Protein AF-A0AAV6IBX6-F1 (afdb_monomer)

Secondary structure (DSSP, 8-state):
--GGGEESSSPPPHHHHHHHHHHHHHTTEEEPPEES-S-SEE----TTT--EE---EEEEEHHHHHHTTT-EEEEPPPSS-SBPPEEEE-----TT-PPPP---GGGGTSHHHHHHHHHHHTS--------PPPPPPPPS---EEEE--SS-------S---EEEE----------

Sequence (176 aa):
MSIEDKVGGNLPCPNLMTSFHNLLRDCGLVDLEFKGPKFTWRNNRGEGGFIMERIDMAFANAEWRELHDQAMGFVEAAIGSDHNPLLLNTSRPLGKVGKPFRSESFWTSEAECKSVISGAWEKQWEGSKMVSDPPARRPLAKRCYVLASAVPYQVVTDGRQEFKVFSSDYDSAKTA

InterPro domains:
  IPR036691 Endonuclease/exonuclease/phosphatase superfamily [G3DSA:3.60.10.10] (4-89)
  IPR036691 Endonuclease/exonuclease/phosphatase superfamily [SSF56219] (13-88)

Radius of gyration: 23.94 Å; Cα contacts (8 Å, |Δi|>4): 222; chains: 1; bounding box: 55×48×63 Å

Structure (mmCIF, N/CA/C/O backbone):
data_AF-A0AAV6IBX6-F1
#
_entry.id   AF-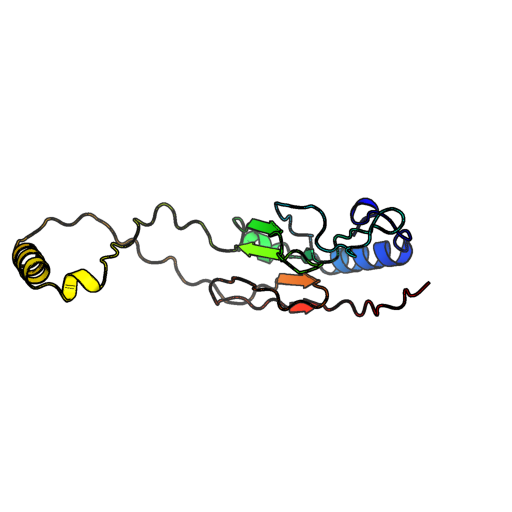A0AAV6IBX6-F1
#
loop_
_atom_site.group_PDB
_atom_site.id
_atom_site.type_symbol
_atom_site.label_atom_id
_atom_site.label_alt_id
_atom_site.label_comp_id
_atom_site.label_asym_id
_atom_site.label_entity_id
_atom_site.label_seq_id
_atom_site.pdbx_PDB_ins_code
_atom_site.Cartn_x
_atom_site.Cartn_y
_atom_site.Cartn_z
_atom_site.occupancy
_atom_site.B_iso_or_equiv
_atom_site.auth_seq_id
_atom_site.auth_comp_id
_atom_site.auth_asym_id
_atom_site.auth_atom_id
_atom_site.pdbx_PDB_model_num
ATOM 1 N N . MET A 1 1 ? 2.240 -4.726 -10.617 1.00 75.44 1 MET A N 1
ATOM 2 C CA . MET A 1 1 ? 3.370 -4.568 -11.554 1.00 75.44 1 MET A CA 1
ATOM 3 C C . MET A 1 1 ? 2.910 -4.760 -12.989 1.00 75.44 1 MET A C 1
ATOM 5 O O . MET A 1 1 ? 2.724 -5.884 -13.440 1.00 75.44 1 MET A O 1
ATOM 9 N N . SER A 1 2 ? 2.676 -3.651 -13.671 1.00 84.94 2 SER A N 1
ATOM 10 C CA . SER A 1 2 ? 2.338 -3.535 -15.085 1.00 84.94 2 SER A CA 1
ATOM 11 C C . SER A 1 2 ? 3.302 -2.551 -15.752 1.00 84.94 2 SER A C 1
ATOM 13 O O . SER A 1 2 ? 4.054 -1.854 -15.072 1.00 84.94 2 SER A O 1
ATOM 15 N N . ILE A 1 3 ? 3.265 -2.448 -17.081 1.00 86.75 3 ILE A N 1
ATOM 16 C CA . ILE A 1 3 ? 4.033 -1.423 -17.810 1.00 86.75 3 ILE A CA 1
ATOM 17 C C . ILE A 1 3 ? 3.654 -0.015 -17.327 1.00 86.75 3 ILE A C 1
ATOM 19 O O . ILE A 1 3 ? 4.497 0.873 -17.281 1.00 86.75 3 ILE A O 1
ATOM 23 N N . GLU A 1 4 ? 2.406 0.179 -16.902 1.00 90.75 4 GLU A N 1
ATOM 24 C CA . GLU A 1 4 ? 1.913 1.467 -16.426 1.00 90.75 4 GLU A CA 1
ATOM 25 C C . GLU A 1 4 ? 2.392 1.836 -15.014 1.00 90.75 4 GLU A C 1
ATOM 27 O O . GLU A 1 4 ? 2.201 2.981 -14.594 1.00 90.75 4 GLU A O 1
ATOM 32 N N . ASP A 1 5 ? 2.987 0.887 -14.281 1.00 91.00 5 ASP A N 1
ATOM 33 C CA . ASP A 1 5 ? 3.572 1.107 -12.951 1.00 91.00 5 ASP A CA 1
ATOM 34 C C . ASP A 1 5 ? 4.953 1.782 -13.034 1.00 91.00 5 ASP A C 1
ATOM 36 O O . ASP A 1 5 ? 5.583 2.014 -12.004 1.00 91.00 5 ASP A O 1
ATOM 40 N N . LYS A 1 6 ? 5.431 2.122 -14.239 1.00 92.75 6 LYS A N 1
ATOM 41 C CA . LYS A 1 6 ? 6.725 2.765 -14.468 1.00 92.75 6 LYS A CA 1
ATOM 42 C C . LYS A 1 6 ? 6.646 3.860 -15.530 1.00 92.75 6 LYS A C 1
ATOM 44 O O . LYS A 1 6 ? 6.051 3.682 -16.587 1.00 92.75 6 LYS A O 1
ATOM 49 N N . VAL A 1 7 ? 7.315 4.980 -15.266 1.00 93.38 7 VAL A N 1
ATOM 50 C CA . VAL A 1 7 ? 7.547 6.069 -16.224 1.00 93.38 7 VAL A CA 1
ATOM 51 C C . VAL A 1 7 ? 9.044 6.349 -16.292 1.00 93.38 7 VAL A C 1
ATOM 53 O O . VAL A 1 7 ? 9.692 6.494 -15.257 1.00 93.38 7 VAL A O 1
ATOM 56 N N . GLY A 1 8 ? 9.586 6.433 -17.509 1.00 91.94 8 GLY A N 1
ATOM 57 C CA . GLY A 1 8 ? 11.015 6.643 -17.755 1.00 91.94 8 GLY A CA 1
ATOM 58 C C . GLY A 1 8 ? 11.881 5.399 -17.508 1.00 91.94 8 GLY A C 1
ATOM 59 O O . GLY A 1 8 ? 11.446 4.398 -16.934 1.00 91.94 8 GLY A O 1
ATOM 60 N N . GLY A 1 9 ? 13.144 5.462 -17.936 1.00 89.94 9 GLY A N 1
ATOM 61 C CA . GLY A 1 9 ? 14.095 4.349 -17.835 1.00 89.94 9 GLY A CA 1
ATOM 62 C C . GLY A 1 9 ? 13.711 3.119 -18.671 1.00 89.94 9 GLY A C 1
ATOM 63 O O . GLY A 1 9 ? 12.889 3.191 -19.581 1.00 89.94 9 GLY A O 1
ATOM 64 N N . ASN A 1 10 ? 14.323 1.971 -18.362 1.00 89.62 10 ASN A N 1
ATOM 65 C CA . ASN A 1 10 ? 14.098 0.728 -19.113 1.00 89.62 10 ASN A CA 1
ATOM 66 C C . ASN A 1 10 ? 12.750 0.093 -18.771 1.00 89.62 10 ASN A C 1
ATOM 68 O O . ASN A 1 10 ? 12.367 0.057 -17.604 1.00 89.62 10 ASN A O 1
ATOM 72 N N . LEU A 1 11 ? 12.095 -0.504 -19.766 1.00 87.56 11 LEU A N 1
ATOM 73 C CA . LEU A 1 11 ? 10.876 -1.277 -19.543 1.00 87.56 11 LEU A CA 1
ATOM 74 C C . LEU A 1 11 ? 11.113 -2.449 -18.568 1.00 87.56 11 LEU A C 1
ATOM 76 O O . LEU A 1 11 ? 12.198 -3.044 -18.582 1.00 87.56 11 LEU A O 1
ATOM 80 N N . PRO A 1 12 ? 10.111 -2.808 -17.743 1.00 86.25 12 PRO A N 1
ATOM 81 C CA . PRO A 1 12 ? 10.184 -4.000 -16.905 1.00 86.25 12 PRO A CA 1
ATOM 82 C C . PRO A 1 12 ? 10.346 -5.272 -17.748 1.00 86.25 12 PRO A C 1
ATOM 84 O O . PRO A 1 12 ? 9.781 -5.385 -18.836 1.00 86.25 12 PRO A O 1
ATOM 87 N N . CYS A 1 13 ? 11.084 -6.258 -17.231 1.00 87.00 13 CYS A N 1
ATOM 88 C CA . CYS A 1 13 ? 11.247 -7.551 -17.898 1.00 87.00 13 CYS A CA 1
ATOM 89 C C . CYS A 1 13 ? 9.899 -8.303 -17.949 1.00 87.00 13 CYS A C 1
ATOM 91 O O . CYS A 1 13 ? 9.363 -8.627 -16.884 1.00 87.00 13 CYS A O 1
ATOM 93 N N . PRO A 1 14 ? 9.358 -8.639 -19.141 1.00 89.12 14 PRO A N 1
ATOM 94 C CA . PRO A 1 14 ? 8.057 -9.302 -19.259 1.00 89.12 14 PRO A CA 1
ATOM 95 C C . PRO A 1 14 ? 7.984 -10.630 -18.504 1.00 89.12 14 PRO A C 1
ATOM 97 O O . PRO A 1 14 ? 7.032 -10.866 -17.768 1.00 89.12 14 PRO A O 1
ATOM 100 N N . ASN A 1 15 ? 9.032 -11.453 -18.602 1.00 88.44 15 ASN A N 1
ATOM 101 C CA . ASN A 1 15 ? 9.079 -12.757 -17.937 1.00 8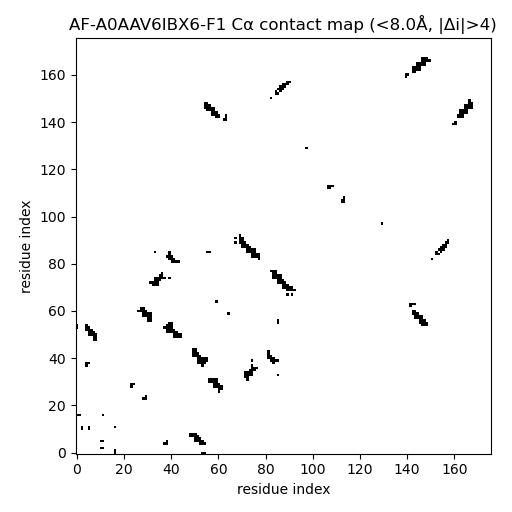8.44 15 ASN A CA 1
ATOM 102 C C . ASN A 1 15 ? 9.043 -12.625 -16.410 1.00 88.44 15 ASN A C 1
ATOM 104 O O . ASN A 1 15 ? 8.388 -13.419 -15.741 1.00 88.44 15 ASN A O 1
ATOM 108 N N . LEU A 1 16 ? 9.717 -11.612 -15.854 1.00 85.62 16 LEU A N 1
ATOM 109 C CA . LEU A 1 16 ? 9.695 -11.363 -14.414 1.00 85.62 16 LEU A CA 1
ATOM 110 C C . LEU A 1 16 ? 8.302 -10.917 -13.956 1.00 85.62 16 LEU A C 1
ATOM 112 O O . LEU A 1 16 ? 7.808 -11.418 -12.949 1.00 85.62 16 LEU A O 1
ATOM 116 N N . MET A 1 17 ? 7.646 -10.033 -14.719 1.00 88.44 17 MET A N 1
ATOM 117 C CA . MET A 1 17 ? 6.270 -9.614 -14.429 1.00 88.44 17 MET A CA 1
ATOM 118 C C . MET A 1 17 ? 5.304 -10.802 -14.455 1.00 88.44 17 MET A C 1
ATOM 120 O O . MET A 1 17 ? 4.513 -10.963 -13.528 1.00 88.44 17 MET A O 1
ATOM 124 N N . THR A 1 18 ? 5.400 -11.665 -15.471 1.00 90.88 18 THR A N 1
ATOM 125 C CA . THR A 1 18 ? 4.561 -12.864 -15.579 1.00 90.88 18 THR A CA 1
ATOM 126 C C . THR A 1 18 ? 4.789 -13.823 -14.414 1.00 90.88 18 THR A C 1
ATOM 128 O O . THR A 1 18 ? 3.824 -14.259 -13.792 1.00 90.88 18 THR A O 1
ATOM 131 N N . SER A 1 19 ? 6.044 -14.119 -14.067 1.00 89.00 19 SER A N 1
ATOM 132 C CA . SER A 1 19 ? 6.366 -14.983 -12.924 1.00 89.00 19 SER A CA 1
ATOM 133 C C . SER A 1 19 ? 5.845 -14.412 -11.606 1.00 89.00 19 SER A C 1
ATOM 135 O O . SER A 1 19 ? 5.290 -15.147 -10.792 1.00 89.00 19 SER A O 1
ATOM 137 N N . PHE A 1 20 ? 5.960 -13.097 -11.413 1.00 86.44 20 PHE A N 1
ATOM 138 C CA . PHE A 1 20 ? 5.425 -12.421 -10.237 1.00 86.44 20 PHE A CA 1
ATOM 139 C C . PHE A 1 20 ? 3.892 -12.513 -10.164 1.00 86.44 20 PHE A C 1
ATOM 141 O O . PHE A 1 20 ? 3.345 -12.853 -9.117 1.00 86.44 20 PHE A O 1
ATOM 148 N N . HIS A 1 21 ? 3.185 -12.276 -11.275 1.00 90.31 21 HIS A N 1
ATOM 149 C CA . HIS A 1 21 ? 1.723 -12.428 -11.331 1.0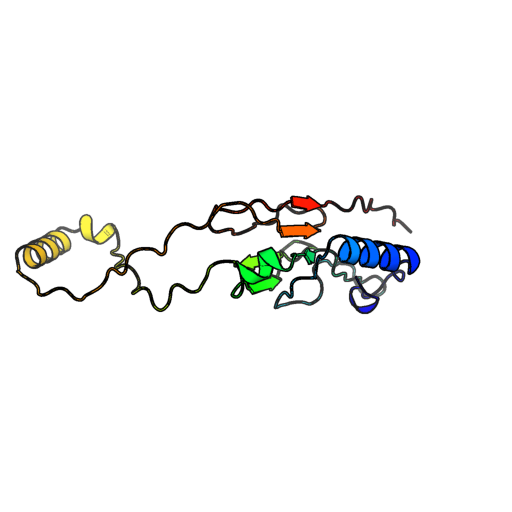0 90.31 21 HIS A CA 1
ATOM 150 C C . HIS A 1 21 ? 1.269 -13.865 -11.087 1.00 90.31 21 HIS A C 1
ATOM 152 O O . HIS A 1 21 ? 0.255 -14.068 -10.421 1.00 90.31 21 HIS A O 1
ATOM 158 N N . ASN A 1 22 ? 2.008 -14.851 -11.597 1.00 90.75 22 ASN A N 1
ATOM 159 C CA . ASN A 1 22 ? 1.724 -16.261 -11.341 1.00 90.75 22 ASN A CA 1
ATOM 160 C C . ASN A 1 22 ? 1.885 -16.587 -9.854 1.00 90.75 22 ASN A C 1
ATOM 162 O O . ASN A 1 22 ? 0.978 -17.165 -9.272 1.00 90.75 22 ASN A O 1
ATOM 166 N N . LEU A 1 23 ? 2.956 -16.115 -9.207 1.00 88.38 23 LEU A N 1
ATOM 167 C CA . LEU A 1 23 ? 3.156 -16.312 -7.769 1.00 88.38 23 LEU A CA 1
ATOM 168 C C . LEU A 1 23 ? 2.013 -15.713 -6.940 1.00 88.38 23 LEU A C 1
ATOM 170 O O . LEU A 1 23 ? 1.508 -16.367 -6.029 1.00 88.38 23 LEU A O 1
ATOM 174 N N . LEU A 1 24 ? 1.578 -14.488 -7.254 1.00 88.19 24 LEU A N 1
ATOM 175 C CA . LEU A 1 24 ? 0.438 -13.868 -6.571 1.00 88.19 24 LEU A CA 1
ATOM 176 C C . LEU A 1 24 ? -0.845 -14.682 -6.765 1.00 88.19 24 LEU A C 1
ATOM 178 O O . LEU A 1 24 ? -1.576 -14.913 -5.802 1.00 88.19 24 LEU A O 1
ATOM 182 N N . ARG A 1 25 ? -1.091 -15.158 -7.992 1.00 91.44 25 ARG A N 1
ATOM 183 C CA . ARG A 1 25 ? -2.245 -15.997 -8.331 1.00 91.44 25 ARG A CA 1
ATOM 184 C C . ARG A 1 25 ? -2.231 -17.319 -7.570 1.00 91.44 25 ARG A C 1
ATOM 186 O O . ARG A 1 25 ? -3.241 -17.662 -6.964 1.00 91.44 25 ARG A O 1
ATOM 193 N N . ASP A 1 26 ? -1.100 -18.017 -7.563 1.00 90.12 26 ASP A N 1
ATOM 194 C CA . ASP A 1 26 ? -0.927 -19.305 -6.883 1.00 90.12 26 ASP A CA 1
ATOM 195 C C . ASP A 1 26 ? -1.100 -19.162 -5.364 1.00 90.12 26 ASP A C 1
ATOM 197 O O . ASP A 1 26 ? -1.611 -20.060 -4.696 1.00 90.12 26 ASP A O 1
ATOM 201 N N . CYS A 1 27 ? -0.738 -17.998 -4.816 1.00 85.69 27 CYS A N 1
ATOM 202 C CA . CYS A 1 27 ? -0.936 -17.663 -3.407 1.00 85.69 27 CYS A CA 1
ATOM 203 C C . CYS A 1 27 ? -2.343 -17.115 -3.089 1.00 85.69 27 CYS A C 1
ATOM 205 O O . CYS A 1 27 ? -2.626 -16.822 -1.926 1.00 85.69 27 CYS A O 1
ATOM 207 N N . GLY A 1 28 ? -3.215 -16.935 -4.089 1.00 87.75 28 GLY A N 1
ATOM 208 C CA . GLY A 1 28 ? -4.540 -16.330 -3.915 1.00 87.75 28 GLY A CA 1
ATOM 209 C C . GLY A 1 28 ? -4.496 -14.885 -3.406 1.00 87.75 28 GLY A C 1
ATOM 210 O O . GLY A 1 28 ? -5.379 -14.466 -2.656 1.00 87.75 28 GLY A O 1
ATOM 211 N N . LEU A 1 29 ? -3.447 -14.143 -3.765 1.00 87.00 29 LEU A N 1
ATOM 212 C CA . LEU A 1 29 ? -3.204 -12.769 -3.343 1.00 87.00 29 LEU A CA 1
ATOM 213 C C . LEU A 1 29 ? -3.663 -11.780 -4.414 1.00 87.00 29 LEU A C 1
ATOM 215 O O . LEU A 1 29 ? -3.352 -11.929 -5.596 1.00 87.00 29 LEU A O 1
ATOM 219 N N . VAL A 1 30 ? -4.362 -10.734 -3.982 1.00 89.62 30 VAL A N 1
ATOM 220 C CA . VAL A 1 30 ? -4.790 -9.615 -4.826 1.00 89.62 30 VAL A CA 1
ATOM 221 C C . VAL A 1 30 ? -4.144 -8.320 -4.359 1.00 89.62 30 VAL A C 1
ATOM 223 O O . VAL A 1 30 ? -3.928 -8.129 -3.162 1.00 89.62 30 VAL A O 1
ATOM 226 N N . ASP A 1 31 ? -3.824 -7.448 -5.313 1.00 89.81 31 ASP A N 1
ATOM 227 C CA . ASP A 1 31 ? -3.291 -6.110 -5.050 1.00 89.81 31 ASP A CA 1
ATOM 228 C C . ASP A 1 31 ? -4.347 -5.268 -4.318 1.00 89.81 31 ASP A C 1
ATOM 230 O O . ASP A 1 31 ? -5.521 -5.254 -4.700 1.00 89.81 31 ASP A O 1
ATOM 234 N N . LEU A 1 32 ? -3.946 -4.605 -3.238 1.00 89.50 32 LEU A N 1
ATOM 235 C CA . LEU A 1 32 ? -4.790 -3.667 -2.513 1.00 89.50 32 LEU A CA 1
ATOM 236 C C . LEU A 1 32 ? -4.720 -2.302 -3.192 1.00 89.50 32 LEU A C 1
ATOM 238 O O . LEU A 1 32 ? -3.647 -1.778 -3.480 1.00 89.50 32 LEU A O 1
ATOM 242 N N . GLU A 1 33 ? -5.880 -1.691 -3.399 1.00 88.56 33 GLU A N 1
ATOM 243 C CA . GLU A 1 33 ? -5.962 -0.347 -3.958 1.00 88.56 33 GLU A CA 1
ATOM 244 C C . GLU A 1 33 ? -5.620 0.712 -2.901 1.00 88.56 33 GLU A C 1
ATOM 246 O O . GLU A 1 33 ? -6.148 0.698 -1.784 1.00 88.56 33 GLU A O 1
ATOM 251 N N . PHE A 1 34 ? -4.766 1.665 -3.280 1.00 90.56 34 PHE A N 1
ATOM 252 C CA . PHE A 1 34 ? -4.410 2.826 -2.465 1.00 90.56 34 PHE A CA 1
ATOM 253 C C . PHE A 1 34 ? -4.846 4.111 -3.167 1.00 90.56 34 PHE A C 1
ATOM 255 O O . PHE A 1 34 ? -4.671 4.273 -4.374 1.00 90.56 34 PHE A O 1
ATOM 262 N N . LYS A 1 35 ? -5.409 5.043 -2.398 1.00 92.31 35 LYS A N 1
ATOM 263 C CA . LYS A 1 35 ? -5.785 6.380 -2.864 1.00 92.31 35 LYS A CA 1
ATOM 264 C C . LYS A 1 35 ? -4.592 7.325 -2.771 1.00 92.31 35 LYS A C 1
ATOM 266 O O . LYS A 1 35 ? -3.899 7.311 -1.764 1.00 92.31 35 LYS A O 1
ATOM 271 N N . GLY A 1 36 ? -4.403 8.195 -3.757 1.00 92.12 36 GLY A N 1
ATOM 272 C CA . GLY A 1 36 ? -3.320 9.184 -3.758 1.00 92.12 36 GLY A CA 1
ATOM 273 C C . GLY A 1 36 ? -2.463 9.099 -5.022 1.00 92.12 36 GLY A C 1
ATOM 274 O O . GLY A 1 36 ? -2.963 8.656 -6.061 1.00 92.12 36 GLY A O 1
ATOM 275 N N . PRO A 1 37 ? -1.196 9.550 -4.969 1.00 91.44 37 PRO A N 1
ATOM 276 C CA . PRO A 1 37 ? -0.265 9.442 -6.087 1.00 91.44 37 PRO A CA 1
ATOM 277 C C . PRO A 1 37 ? -0.110 8.000 -6.585 1.00 91.44 37 PRO A C 1
ATOM 279 O O . PRO A 1 37 ? 0.008 7.070 -5.794 1.00 91.44 37 PRO A O 1
ATOM 282 N N . LYS A 1 38 ? -0.059 7.821 -7.912 1.00 92.12 38 LYS A N 1
ATOM 283 C CA . LYS A 1 38 ? 0.108 6.498 -8.541 1.00 92.12 38 LYS A CA 1
ATOM 284 C C . LYS A 1 38 ? 1.457 5.847 -8.209 1.00 92.12 38 LYS A C 1
ATOM 286 O O . LYS A 1 38 ? 1.531 4.632 -8.058 1.00 92.12 38 LYS A O 1
ATOM 291 N N . PHE A 1 39 ? 2.517 6.650 -8.152 1.00 92.44 39 PHE A N 1
ATOM 292 C CA . PHE A 1 39 ? 3.890 6.181 -7.982 1.00 92.44 39 PHE A CA 1
ATOM 293 C C . PHE A 1 39 ? 4.333 6.328 -6.529 1.00 92.44 39 PHE A C 1
ATOM 295 O O . PHE A 1 39 ? 4.080 7.354 -5.888 1.00 92.44 39 PHE A O 1
ATOM 302 N N . THR A 1 40 ? 5.013 5.300 -6.031 1.00 91.81 40 THR A N 1
ATOM 303 C CA . THR A 1 40 ? 5.518 5.249 -4.657 1.00 91.81 40 THR A CA 1
ATOM 304 C C . THR A 1 40 ? 6.994 5.578 -4.576 1.00 91.81 40 THR A C 1
ATOM 306 O O . THR A 1 40 ? 7.480 5.828 -3.488 1.00 91.81 40 THR A O 1
ATOM 309 N N . TRP A 1 41 ? 7.695 5.638 -5.706 1.00 92.81 41 TRP A N 1
ATOM 310 C CA . TRP A 1 41 ? 9.092 6.022 -5.768 1.00 92.81 41 TRP A CA 1
ATOM 311 C C . TRP A 1 41 ? 9.379 6.939 -6.953 1.00 92.81 41 TRP A C 1
ATOM 313 O O . TRP A 1 41 ? 8.760 6.832 -8.018 1.00 92.81 41 TRP A O 1
ATOM 323 N N . ARG A 1 42 ? 10.358 7.827 -6.784 1.00 91.62 42 ARG A N 1
ATOM 324 C CA . ARG A 1 42 ? 10.925 8.643 -7.860 1.00 91.62 42 ARG A CA 1
ATOM 325 C C . ARG A 1 42 ? 12.422 8.838 -7.672 1.00 91.62 42 ARG A C 1
ATOM 327 O O . ARG A 1 42 ? 12.885 9.115 -6.580 1.00 91.62 42 ARG A O 1
ATOM 334 N N . ASN A 1 43 ? 13.190 8.845 -8.750 1.00 91.81 43 ASN A N 1
ATOM 335 C CA . ASN A 1 43 ? 14.649 8.976 -8.650 1.00 91.81 43 ASN A CA 1
ATOM 336 C C . ASN A 1 43 ? 15.170 10.403 -8.367 1.00 91.81 43 ASN A C 1
ATOM 338 O O . ASN A 1 43 ? 16.383 10.606 -8.343 1.00 91.81 43 ASN A O 1
ATOM 342 N N . ASN A 1 44 ? 14.279 11.393 -8.227 1.00 88.44 44 ASN A N 1
ATOM 343 C CA . ASN A 1 44 ? 14.588 12.815 -8.016 1.00 88.44 44 ASN A CA 1
ATOM 344 C C . ASN A 1 44 ? 15.561 13.443 -9.046 1.00 88.44 44 ASN A C 1
ATOM 346 O O . ASN A 1 44 ? 16.200 14.453 -8.751 1.00 88.44 44 ASN A O 1
ATOM 350 N N . ARG A 1 45 ? 15.685 12.880 -10.257 1.00 89.06 45 ARG A N 1
ATOM 351 C CA . ARG A 1 45 ? 16.527 13.448 -11.329 1.00 89.06 45 ARG A CA 1
ATOM 352 C C . ARG A 1 45 ? 15.762 14.476 -12.169 1.00 89.06 45 ARG A C 1
ATOM 354 O O . ARG A 1 45 ? 14.542 14.412 -12.277 1.00 89.06 45 ARG A O 1
ATOM 361 N N . GLY A 1 46 ? 16.499 15.411 -12.771 1.00 85.31 46 GLY A N 1
ATOM 362 C CA . GLY A 1 46 ? 15.958 16.437 -13.671 1.00 85.31 46 GLY A CA 1
ATOM 363 C C . GLY A 1 46 ? 15.608 15.926 -15.076 1.00 85.31 46 GLY A C 1
ATOM 364 O O . GLY A 1 46 ? 15.568 14.718 -15.335 1.00 85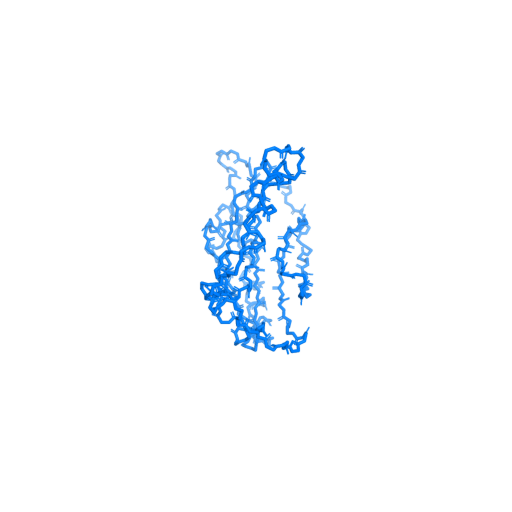.31 46 GLY A O 1
ATOM 365 N N . GLU A 1 47 ? 15.356 16.867 -15.992 1.00 80.12 47 GLU A N 1
ATOM 366 C CA . GLU A 1 47 ? 14.965 16.570 -17.377 1.00 80.12 47 GLU A CA 1
ATOM 367 C C . GLU A 1 47 ? 15.956 15.630 -18.084 1.00 80.12 47 GLU A C 1
ATOM 369 O O . GLU A 1 47 ? 17.171 15.730 -17.930 1.00 80.12 47 GLU A O 1
ATOM 374 N N . GLY A 1 48 ? 15.410 14.673 -18.840 1.00 80.81 48 GLY A N 1
ATOM 375 C CA . GLY A 1 48 ? 16.162 13.629 -19.546 1.00 80.81 48 GLY A CA 1
ATOM 376 C C . GLY A 1 48 ? 16.436 12.362 -18.728 1.00 80.81 48 GLY A C 1
ATOM 377 O O . GLY A 1 48 ? 16.676 11.310 -19.313 1.00 80.81 48 GLY A O 1
ATOM 378 N N . GLY A 1 49 ? 16.342 12.425 -17.394 1.00 87.56 49 GLY A N 1
ATOM 379 C CA . GLY A 1 49 ? 16.624 11.290 -16.506 1.00 87.56 49 GLY A CA 1
ATOM 380 C C . GLY A 1 49 ? 15.536 10.974 -15.483 1.00 87.56 49 GLY A C 1
ATOM 381 O O . GLY A 1 49 ? 15.769 10.123 -14.628 1.00 87.56 49 GLY A O 1
ATOM 382 N N . PHE A 1 50 ? 14.389 11.653 -15.524 1.00 92.31 50 PHE A N 1
ATOM 383 C CA . PHE A 1 50 ? 13.312 11.492 -14.548 1.00 92.31 50 PHE A CA 1
ATOM 384 C C . PHE A 1 50 ? 12.644 10.114 -14.648 1.00 92.31 50 PHE A C 1
ATOM 386 O O . PHE A 1 50 ? 12.220 9.691 -15.726 1.00 92.31 50 PHE A O 1
ATOM 393 N N . ILE A 1 51 ? 12.555 9.413 -13.515 1.00 93.88 51 ILE A N 1
ATOM 394 C CA . ILE A 1 51 ? 11.937 8.087 -13.413 1.00 93.88 51 ILE A CA 1
ATOM 395 C C . ILE A 1 51 ? 10.996 8.066 -12.213 1.00 93.88 51 ILE A C 1
ATOM 397 O O . ILE A 1 51 ? 11.372 8.505 -11.125 1.00 93.88 51 ILE A O 1
ATOM 401 N N . MET A 1 52 ? 9.806 7.500 -12.409 1.00 93.62 52 MET A N 1
ATOM 402 C CA . MET A 1 52 ? 8.861 7.175 -11.340 1.00 93.62 52 MET A CA 1
ATOM 403 C C . MET A 1 52 ? 8.437 5.716 -11.441 1.00 93.62 52 MET A C 1
ATOM 405 O O . MET A 1 52 ? 8.226 5.207 -12.545 1.00 93.62 52 MET A O 1
ATOM 409 N N . GLU A 1 53 ? 8.290 5.055 -10.298 1.00 92.62 53 GLU A N 1
ATOM 410 C CA . GLU A 1 53 ? 7.848 3.666 -10.223 1.00 92.62 53 GLU A CA 1
ATOM 411 C C . GLU A 1 53 ? 6.868 3.455 -9.062 1.00 92.62 53 GLU A C 1
ATOM 413 O O . GLU A 1 53 ? 6.936 4.115 -8.025 1.00 92.62 53 GLU A O 1
ATOM 418 N N . ARG A 1 54 ? 5.928 2.527 -9.237 1.00 92.12 54 ARG A N 1
ATOM 419 C CA . ARG A 1 54 ? 5.104 1.971 -8.160 1.00 92.12 54 ARG A CA 1
ATOM 420 C C . ARG A 1 54 ? 5.730 0.644 -7.734 1.00 92.12 54 ARG A C 1
ATOM 422 O O . ARG A 1 54 ? 5.388 -0.409 -8.271 1.00 92.12 54 ARG A O 1
ATOM 429 N N . ILE A 1 55 ? 6.684 0.720 -6.810 1.00 88.75 55 ILE A N 1
ATOM 430 C CA . ILE A 1 55 ? 7.432 -0.443 -6.298 1.00 88.75 55 ILE A CA 1
ATOM 431 C C . ILE A 1 55 ? 6.969 -0.891 -4.916 1.00 88.75 55 ILE A C 1
ATOM 433 O O . ILE A 1 55 ? 7.196 -2.038 -4.540 1.00 88.75 55 ILE A O 1
ATOM 437 N N . ASP A 1 56 ? 6.243 -0.032 -4.207 1.00 88.25 56 ASP A N 1
ATOM 438 C CA . ASP A 1 56 ? 5.631 -0.352 -2.928 1.00 88.25 56 ASP A CA 1
ATOM 439 C C . ASP A 1 56 ? 4.167 -0.730 -3.178 1.00 88.25 56 ASP A C 1
ATOM 441 O O . ASP A 1 56 ? 3.381 0.034 -3.747 1.00 88.25 56 ASP A O 1
ATOM 445 N N . MET A 1 57 ? 3.802 -1.956 -2.811 1.00 87.50 57 MET A N 1
ATOM 446 C CA . MET A 1 57 ? 2.494 -2.560 -3.074 1.00 87.50 57 MET A CA 1
ATOM 447 C C . MET A 1 57 ? 2.085 -3.425 -1.879 1.00 87.50 57 MET A C 1
ATOM 449 O O . MET A 1 57 ? 2.925 -4.072 -1.255 1.00 87.50 57 MET A O 1
ATOM 453 N N . ALA A 1 58 ? 0.792 -3.498 -1.569 1.00 86.94 58 ALA A N 1
ATOM 454 C CA . ALA A 1 58 ? 0.290 -4.403 -0.537 1.00 86.94 58 ALA A CA 1
ATOM 455 C C . ALA A 1 58 ? -0.678 -5.411 -1.146 1.00 86.94 58 ALA A C 1
ATOM 457 O O . ALA A 1 58 ? -1.485 -5.059 -1.998 1.00 86.94 58 ALA A O 1
ATOM 458 N N . PHE A 1 59 ? -0.608 -6.656 -0.687 1.00 86.88 59 PHE A N 1
ATOM 459 C CA . PHE A 1 59 ? -1.414 -7.751 -1.200 1.00 86.88 59 PHE A CA 1
ATOM 460 C C . PHE A 1 59 ? -2.143 -8.468 -0.068 1.00 86.88 59 PHE A C 1
ATOM 462 O O . PHE A 1 59 ? -1.586 -8.705 1.010 1.00 86.88 59 PHE A O 1
ATOM 469 N N . ALA A 1 60 ? -3.385 -8.855 -0.337 1.00 86.88 60 ALA A N 1
ATOM 470 C CA . ALA A 1 60 ? -4.242 -9.553 0.611 1.00 86.88 60 ALA A CA 1
ATOM 471 C C . ALA A 1 60 ? -4.917 -10.757 -0.044 1.00 86.88 60 ALA A C 1
ATOM 473 O O . ALA A 1 60 ? -5.202 -10.745 -1.238 1.00 86.88 60 ALA A O 1
ATOM 474 N N . ASN A 1 61 ? -5.204 -11.788 0.747 1.00 87.00 61 ASN A N 1
ATOM 475 C CA . ASN A 1 61 ? -6.063 -12.883 0.309 1.00 87.00 61 ASN A CA 1
ATOM 476 C C . ASN A 1 61 ? -7.548 -12.559 0.572 1.00 87.00 61 ASN A C 1
ATOM 478 O O . ASN A 1 61 ? -7.887 -11.581 1.248 1.00 87.00 61 ASN A O 1
ATOM 482 N N . ALA A 1 62 ? -8.443 -13.399 0.044 1.00 88.31 62 ALA A N 1
ATOM 483 C CA . ALA A 1 62 ? -9.889 -13.229 0.206 1.00 88.31 62 ALA A CA 1
ATOM 484 C C . ALA A 1 62 ? -10.324 -13.193 1.685 1.00 88.31 62 ALA A C 1
ATOM 486 O O . ALA A 1 62 ? -11.154 -12.374 2.071 1.00 88.31 62 ALA A O 1
ATOM 487 N N . GLU A 1 63 ? -9.711 -14.024 2.529 1.00 83.31 63 GLU A N 1
ATOM 488 C CA . GLU A 1 63 ? -10.043 -14.123 3.952 1.00 83.31 63 GLU A CA 1
ATOM 489 C C . GLU A 1 63 ? -9.719 -12.834 4.732 1.00 83.31 63 GLU A C 1
ATOM 491 O O . GLU A 1 63 ? -10.462 -12.421 5.628 1.00 83.31 63 GLU A O 1
ATOM 496 N N . TRP A 1 64 ? -8.608 -12.175 4.388 1.00 85.44 64 TRP A N 1
ATOM 497 C CA . TRP A 1 64 ? -8.237 -10.882 4.956 1.00 85.44 64 TRP A CA 1
ATOM 498 C C . TRP A 1 64 ? -9.210 -9.788 4.508 1.00 85.44 64 TRP A C 1
ATOM 500 O O . TRP A 1 64 ? -9.662 -8.991 5.330 1.00 85.44 64 TRP A O 1
ATOM 510 N N . ARG A 1 65 ? -9.585 -9.782 3.221 1.00 86.00 65 ARG A N 1
ATOM 511 C CA . ARG A 1 65 ? -10.550 -8.825 2.652 1.00 86.00 65 ARG A CA 1
ATOM 512 C C . ARG A 1 65 ? -11.931 -8.941 3.288 1.00 86.00 65 ARG A C 1
ATOM 514 O O . ARG A 1 65 ? -12.583 -7.924 3.479 1.00 86.00 65 ARG A O 1
ATOM 521 N N . GLU A 1 66 ? -12.359 -10.147 3.645 1.00 85.69 66 GLU A N 1
ATOM 522 C CA . GLU A 1 66 ? -13.620 -10.366 4.358 1.00 85.69 66 GLU A CA 1
ATOM 523 C C . GLU A 1 66 ? -13.572 -9.801 5.788 1.00 85.69 66 GLU A C 1
ATOM 525 O O . GLU A 1 66 ? -14.514 -9.158 6.255 1.00 85.69 66 GLU A O 1
ATOM 530 N N . LEU A 1 67 ? -12.449 -9.986 6.491 1.00 80.50 67 LEU A N 1
ATOM 531 C CA . LEU A 1 67 ? -12.285 -9.447 7.843 1.00 80.50 67 LEU A CA 1
ATOM 532 C C . LEU A 1 67 ? -12.212 -7.908 7.842 1.00 80.50 67 LEU A C 1
ATOM 534 O O . LEU A 1 67 ? -12.777 -7.257 8.733 1.00 80.50 67 LEU A O 1
ATOM 538 N N . HIS A 1 68 ? -11.556 -7.349 6.824 1.00 81.31 68 HIS A N 1
ATOM 539 C CA . HIS A 1 68 ? -11.265 -5.927 6.645 1.00 81.31 68 HIS A CA 1
ATOM 540 C C . HIS A 1 68 ? -11.979 -5.328 5.427 1.00 81.31 68 HIS A C 1
ATOM 542 O O . HIS A 1 68 ? -11.391 -4.584 4.644 1.00 81.31 68 HIS A O 1
ATOM 548 N N . ASP A 1 69 ? -13.269 -5.625 5.297 1.00 85.62 69 ASP A N 1
ATOM 549 C CA . ASP A 1 69 ? -14.172 -5.110 4.255 1.00 85.62 69 ASP A CA 1
ATOM 550 C C . ASP A 1 69 ? -14.180 -3.571 4.112 1.00 85.62 69 ASP A C 1
ATOM 552 O O . ASP A 1 69 ? -14.466 -3.047 3.038 1.00 85.62 69 ASP A O 1
ATOM 556 N N . GLN A 1 70 ? -13.849 -2.848 5.184 1.00 84.44 70 GLN A N 1
ATOM 557 C CA . GLN A 1 70 ? -13.786 -1.386 5.250 1.00 84.44 70 GLN A CA 1
ATOM 558 C C . GLN A 1 70 ? -12.357 -0.826 5.234 1.00 84.44 70 GLN A C 1
ATOM 560 O O . GLN A 1 70 ? -12.178 0.372 5.470 1.00 84.44 70 GLN A O 1
ATOM 565 N N . ALA A 1 71 ? -11.337 -1.656 4.988 1.00 84.94 71 ALA A N 1
ATOM 566 C CA . ALA A 1 71 ? -9.968 -1.166 4.921 1.00 84.94 71 ALA A CA 1
ATOM 567 C C . ALA A 1 71 ? -9.779 -0.162 3.779 1.00 84.94 71 ALA A C 1
ATOM 569 O O . ALA A 1 71 ? -10.295 -0.334 2.674 1.00 84.94 71 ALA A O 1
ATOM 570 N N . MET A 1 72 ? -8.994 0.876 4.053 1.00 86.19 72 MET A N 1
ATOM 571 C CA . MET A 1 72 ? -8.650 1.921 3.096 1.00 86.19 72 MET A CA 1
ATOM 572 C C . MET A 1 72 ? -7.136 2.095 3.034 1.00 86.19 72 MET A C 1
ATOM 574 O O . MET A 1 72 ? -6.494 2.312 4.060 1.00 86.19 72 MET A O 1
ATOM 578 N N . GLY A 1 73 ? -6.582 2.008 1.827 1.00 87.69 73 GLY A N 1
ATOM 579 C CA . GLY A 1 73 ? -5.188 2.331 1.545 1.00 87.69 73 GLY A CA 1
ATOM 580 C C . GLY A 1 73 ? -5.030 3.781 1.088 1.00 87.69 73 GLY A C 1
ATOM 581 O O . GLY A 1 73 ? -5.852 4.280 0.315 1.00 87.69 73 GLY A O 1
ATOM 582 N N . PHE A 1 74 ? -3.957 4.436 1.521 1.00 87.44 74 PHE A N 1
ATOM 583 C CA . PHE A 1 74 ? -3.535 5.765 1.085 1.00 87.44 74 PHE A CA 1
ATOM 584 C C . PHE A 1 74 ? -2.041 5.784 0.744 1.00 87.44 74 PHE A C 1
ATOM 586 O O . PHE A 1 74 ? -1.235 5.185 1.451 1.00 87.44 74 PHE A O 1
ATOM 593 N N . VAL A 1 75 ? -1.678 6.462 -0.340 1.00 89.69 75 VAL A N 1
ATOM 594 C CA . VAL A 1 75 ? -0.298 6.830 -0.659 1.00 89.69 75 VAL A CA 1
ATOM 595 C C . VAL A 1 75 ? -0.099 8.253 -0.159 1.00 89.69 75 VAL A C 1
ATOM 597 O O . VAL A 1 75 ? -0.710 9.188 -0.679 1.00 89.69 75 VAL A O 1
ATOM 600 N N . GLU A 1 76 ? 0.732 8.411 0.861 1.00 85.75 76 GLU A N 1
ATOM 601 C CA . GLU A 1 76 ? 1.004 9.703 1.482 1.00 85.75 76 GLU A CA 1
ATOM 602 C C . GLU A 1 76 ? 2.236 10.348 0.844 1.00 85.75 76 GLU A C 1
ATOM 604 O O . GLU A 1 76 ? 3.220 9.678 0.536 1.00 85.75 76 GLU A O 1
ATOM 609 N N . ALA A 1 77 ? 2.193 11.661 0.625 1.00 83.19 77 ALA A N 1
ATOM 610 C CA . ALA A 1 77 ? 3.323 12.378 0.046 1.00 83.19 77 ALA A CA 1
ATOM 611 C C . ALA A 1 77 ? 4.449 12.509 1.079 1.00 83.19 77 ALA A C 1
ATOM 613 O O . ALA A 1 77 ? 4.248 13.086 2.150 1.00 83.19 77 ALA A O 1
ATOM 614 N N . ALA A 1 78 ? 5.647 12.024 0.755 1.00 79.50 78 ALA A N 1
ATOM 615 C CA . ALA A 1 78 ? 6.796 12.236 1.625 1.00 79.50 78 ALA A CA 1
ATOM 616 C C . ALA A 1 78 ? 7.461 13.594 1.387 1.00 79.50 78 ALA A C 1
ATOM 618 O O . ALA A 1 78 ? 7.602 14.069 0.257 1.00 79.50 78 ALA A O 1
ATOM 619 N N . ILE A 1 79 ? 7.949 14.190 2.475 1.00 80.88 79 ILE A N 1
ATOM 620 C CA . ILE A 1 79 ? 8.798 15.380 2.440 1.00 80.88 79 ILE A CA 1
ATOM 621 C C . ILE A 1 79 ? 10.244 14.920 2.616 1.00 80.88 79 ILE A C 1
ATOM 623 O O . ILE A 1 79 ? 10.594 14.345 3.641 1.00 80.88 79 ILE A O 1
ATOM 627 N N . GLY A 1 80 ? 11.085 15.169 1.611 1.00 80.69 80 GLY A N 1
ATOM 628 C CA . GLY A 1 80 ? 12.516 14.848 1.673 1.00 80.69 80 GLY A CA 1
ATOM 629 C C . GLY A 1 80 ? 12.882 13.378 1.429 1.00 80.69 80 GLY A C 1
ATOM 630 O O . GLY A 1 80 ? 14.048 13.034 1.582 1.00 80.69 80 GLY A O 1
ATOM 631 N N . SER A 1 81 ? 11.931 12.531 1.020 1.00 84.94 81 SER A N 1
ATOM 632 C CA . SER A 1 81 ? 12.198 11.167 0.541 1.00 84.94 81 SER A CA 1
ATOM 633 C C . SER A 1 81 ? 11.874 11.039 -0.950 1.00 84.94 81 SER A C 1
ATOM 635 O O . SER A 1 81 ? 11.051 11.772 -1.505 1.00 84.94 81 SER A O 1
ATOM 637 N N . ASP A 1 82 ? 12.570 10.122 -1.607 1.00 86.81 82 ASP A N 1
ATOM 638 C CA . ASP A 1 82 ? 12.235 9.581 -2.918 1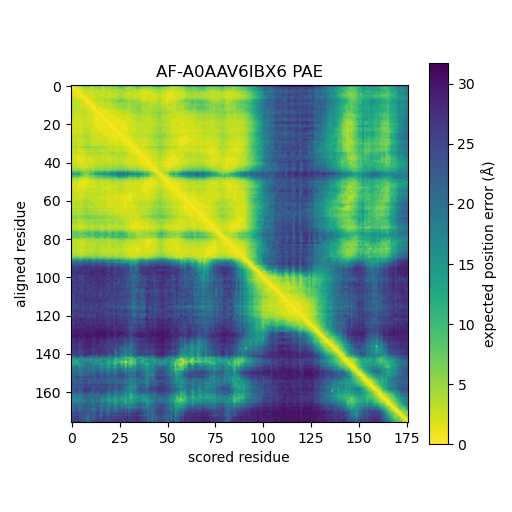.00 86.81 82 ASP A CA 1
ATOM 639 C C . ASP A 1 82 ? 11.075 8.578 -2.883 1.00 86.81 82 ASP A C 1
ATOM 641 O O . ASP A 1 82 ? 10.493 8.324 -3.936 1.00 86.81 82 ASP A O 1
ATOM 645 N N . HIS A 1 83 ? 10.702 8.070 -1.704 1.00 88.69 83 HIS A N 1
ATOM 646 C CA . HIS A 1 83 ? 9.562 7.178 -1.500 1.00 88.69 83 HIS A CA 1
ATOM 647 C C . HIS A 1 83 ? 8.345 7.899 -0.917 1.00 88.69 83 HIS A C 1
ATOM 649 O O . HIS A 1 83 ? 8.480 8.714 -0.012 1.00 88.69 83 HIS A O 1
ATOM 655 N N . ASN A 1 84 ? 7.146 7.532 -1.368 1.00 86.75 84 ASN A N 1
ATOM 656 C CA . ASN A 1 84 ? 5.871 7.904 -0.765 1.00 86.75 84 ASN A CA 1
ATOM 657 C C . ASN A 1 84 ? 5.359 6.753 0.118 1.00 86.75 84 ASN A C 1
ATOM 659 O O . ASN A 1 84 ? 5.149 5.649 -0.395 1.00 86.75 84 ASN A O 1
ATOM 663 N N . PRO A 1 85 ? 5.130 6.975 1.425 1.00 84.94 85 PRO A N 1
ATOM 664 C CA . PRO A 1 85 ? 4.660 5.932 2.321 1.00 84.94 85 PRO A CA 1
ATOM 665 C C . PRO A 1 85 ? 3.277 5.382 1.951 1.00 84.94 85 PRO A C 1
ATOM 667 O O . PRO A 1 85 ? 2.357 6.130 1.619 1.00 84.94 85 PRO A O 1
ATOM 670 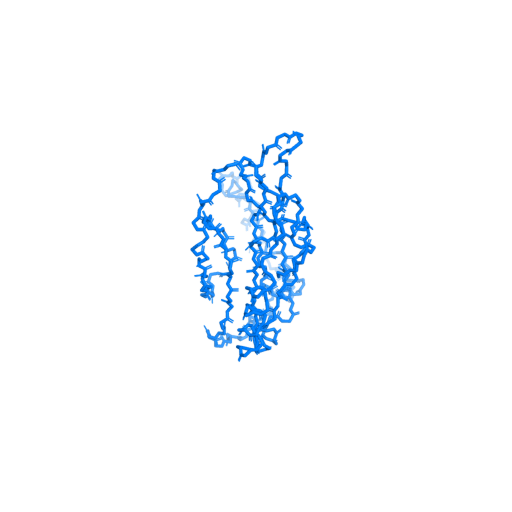N N . LEU A 1 86 ? 3.111 4.064 2.093 1.00 85.19 86 LEU A N 1
ATOM 671 C CA . LEU A 1 86 ? 1.805 3.412 2.070 1.00 85.19 86 LEU A CA 1
ATOM 672 C C . LEU A 1 86 ? 1.199 3.384 3.476 1.00 85.19 86 LEU A C 1
ATOM 674 O O . LEU A 1 86 ? 1.786 2.832 4.406 1.00 85.19 86 LEU A O 1
ATOM 678 N N . LEU A 1 87 ? -0.008 3.922 3.612 1.00 83.12 87 LEU A N 1
ATOM 679 C CA . LEU A 1 87 ? -0.811 3.892 4.827 1.00 83.12 87 LEU A CA 1
ATOM 680 C C . LEU A 1 87 ? -2.021 2.980 4.617 1.00 83.12 87 LEU A C 1
ATOM 682 O O . LEU A 1 87 ? -2.890 3.270 3.801 1.00 83.12 87 LEU A O 1
ATOM 686 N N . LEU A 1 88 ? -2.109 1.891 5.380 1.00 84.81 88 LEU A N 1
ATOM 687 C CA . LEU A 1 88 ? -3.262 0.993 5.359 1.00 84.81 88 LEU A CA 1
ATOM 688 C C . LEU A 1 88 ? -4.074 1.146 6.645 1.00 84.81 88 LEU A C 1
ATOM 690 O O . LEU A 1 88 ? -3.660 0.698 7.711 1.00 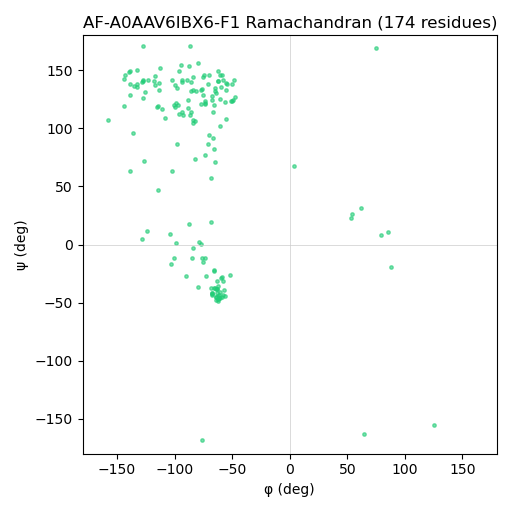84.81 88 LEU A O 1
ATOM 694 N N . ASN A 1 89 ? -5.256 1.745 6.536 1.00 81.69 89 ASN A N 1
ATOM 695 C CA . ASN A 1 89 ? -6.191 1.860 7.644 1.00 81.69 89 ASN A CA 1
ATOM 696 C C . ASN A 1 89 ? -7.172 0.685 7.623 1.00 81.69 89 ASN A C 1
ATOM 698 O O . ASN A 1 89 ? -8.031 0.604 6.750 1.00 81.69 89 ASN A O 1
ATOM 702 N N . THR A 1 90 ? -7.063 -0.207 8.603 1.00 78.81 90 THR A N 1
ATOM 703 C CA . THR A 1 90 ? -7.954 -1.367 8.778 1.00 78.81 90 THR A CA 1
ATOM 704 C C . THR A 1 90 ? -9.050 -1.135 9.818 1.00 78.81 90 THR A C 1
ATOM 706 O O . THR A 1 90 ? -9.859 -2.032 10.078 1.00 78.81 90 THR A O 1
ATOM 709 N N . SER A 1 91 ? -9.089 0.059 10.417 1.00 73.38 91 SER A N 1
ATOM 710 C CA . SER A 1 91 ? -10.081 0.420 11.421 1.00 73.38 91 SER A CA 1
ATOM 711 C C . SER A 1 91 ? -11.450 0.511 10.767 1.00 73.38 91 SER A C 1
ATOM 713 O O . SER A 1 91 ? -11.663 1.297 9.843 1.00 73.38 91 SER A O 1
ATOM 715 N N . ARG A 1 92 ? -12.418 -0.244 11.289 1.00 66.06 92 ARG A N 1
ATOM 716 C CA . ARG A 1 92 ? -13.820 0.012 10.959 1.00 66.06 92 ARG A CA 1
ATOM 717 C C . ARG A 1 92 ? -14.185 1.387 11.519 1.00 66.06 92 ARG A C 1
ATOM 719 O O . ARG A 1 92 ? -13.845 1.651 12.678 1.00 66.06 92 ARG A O 1
ATOM 726 N N . PRO A 1 93 ? -14.872 2.261 10.764 1.00 59.25 93 PRO A N 1
ATOM 727 C CA . PRO A 1 93 ? -15.466 3.451 11.340 1.00 59.25 93 PRO A CA 1
ATOM 728 C C . PRO A 1 93 ? -16.374 2.987 12.475 1.00 59.25 93 PRO A C 1
ATOM 730 O O . PRO A 1 93 ? -17.411 2.368 12.241 1.00 59.25 93 PRO A O 1
ATOM 733 N N . LEU A 1 94 ? -15.955 3.228 13.715 1.00 56.44 94 LEU A N 1
ATOM 734 C CA . LEU A 1 94 ? -16.821 3.066 14.867 1.00 56.44 94 LEU A CA 1
ATOM 735 C C . LEU A 1 94 ? -17.979 4.039 14.626 1.00 56.44 94 LEU A C 1
ATOM 737 O O . LEU A 1 94 ? -17.786 5.254 14.707 1.00 56.44 94 LEU A O 1
ATOM 741 N N . GLY A 1 95 ? -19.134 3.523 14.189 1.00 55.59 95 GLY A N 1
ATOM 742 C CA . GLY A 1 95 ? -20.274 4.351 13.799 1.00 55.59 95 GLY A CA 1
ATOM 743 C C . GLY A 1 95 ? -20.535 5.374 14.892 1.00 55.59 95 GLY A C 1
ATOM 744 O O . GLY A 1 95 ? -20.623 4.951 16.034 1.00 55.59 95 GLY A O 1
ATOM 745 N N . LYS A 1 96 ? -20.541 6.677 14.548 1.00 54.03 96 LYS A N 1
ATOM 746 C CA . LYS A 1 96 ? -20.527 7.844 15.463 1.00 54.03 96 LYS A CA 1
ATOM 747 C C . LYS A 1 96 ? -20.411 7.454 16.943 1.00 54.03 96 LYS A C 1
ATOM 749 O O . LYS A 1 96 ? -21.354 7.648 17.708 1.00 54.03 96 LYS A O 1
ATOM 754 N N . VAL A 1 97 ? -19.267 6.909 17.360 1.00 56.00 97 VAL A N 1
ATOM 755 C CA . VAL A 1 97 ? -18.999 6.817 18.792 1.00 56.00 97 VAL A CA 1
ATOM 756 C C . VAL A 1 97 ? -18.862 8.264 19.209 1.00 56.00 97 VAL A C 1
ATOM 758 O O . VAL A 1 97 ? -18.007 8.979 18.678 1.00 56.00 97 VAL A O 1
ATOM 761 N N . GLY A 1 98 ? -19.803 8.733 20.033 1.00 57.25 98 GLY A N 1
ATOM 762 C CA . GLY A 1 98 ? -19.787 10.107 20.511 1.00 57.25 98 GLY A CA 1
ATOM 763 C C . GLY A 1 98 ? -18.377 10.397 21.001 1.00 57.25 98 GLY A C 1
ATOM 764 O O . GLY A 1 98 ? -17.802 9.584 21.729 1.00 57.25 98 GLY A O 1
ATOM 765 N N . LYS A 1 99 ? -17.773 11.478 20.491 1.00 64.06 99 LYS A N 1
ATOM 766 C CA . LYS A 1 99 ? -16.393 11.822 20.833 1.00 64.06 99 LYS A CA 1
ATOM 767 C C . LYS A 1 99 ? -16.294 11.785 22.360 1.00 64.06 99 LYS A C 1
ATOM 769 O O . LYS A 1 99 ? -17.104 12.463 22.996 1.00 64.06 99 LYS A O 1
ATOM 774 N N . PRO A 1 100 ? -15.377 10.995 22.949 1.00 63.59 100 PRO A N 1
ATOM 775 C CA . PRO A 1 100 ? -15.218 11.013 24.390 1.00 63.59 100 PRO A CA 1
ATOM 776 C C . PRO A 1 100 ? -14.952 12.458 24.797 1.00 63.59 100 PRO A C 1
ATOM 778 O O . PRO A 1 100 ? -14.169 13.154 24.142 1.00 63.59 100 PRO A O 1
ATOM 781 N N . PHE A 1 101 ? -15.660 12.919 25.823 1.00 70.94 101 PHE A N 1
ATOM 782 C CA . PHE A 1 101 ? -15.443 14.245 26.375 1.00 70.94 101 PHE A CA 1
ATOM 783 C C . PHE A 1 101 ? -13.967 14.360 26.777 1.00 70.94 101 PHE A C 1
ATOM 785 O O . PHE A 1 101 ? -13.457 13.531 27.531 1.00 70.94 101 PHE A O 1
ATOM 792 N N . ARG A 1 102 ? -13.267 15.348 26.216 1.00 71.19 102 ARG A N 1
ATOM 793 C CA . ARG A 1 102 ? -11.885 15.678 26.569 1.00 71.19 102 ARG A CA 1
ATOM 794 C C . ARG A 1 102 ? -11.904 17.058 27.206 1.00 71.19 102 ARG A C 1
ATOM 796 O O . ARG A 1 102 ? -12.305 18.014 26.550 1.00 71.19 102 ARG A O 1
ATOM 803 N N . SER A 1 103 ? -11.481 17.144 28.458 1.00 75.31 103 SER A N 1
ATOM 804 C CA . SER A 1 103 ? -11.167 18.408 29.120 1.00 75.31 103 SER A CA 1
ATOM 805 C C . SER A 1 103 ? -9.670 18.676 29.027 1.00 75.31 103 SER A C 1
ATOM 807 O O . SER A 1 103 ? -8.864 17.742 29.029 1.00 75.31 103 SER A O 1
ATOM 809 N N . GLU A 1 104 ? -9.283 19.944 28.985 1.00 76.38 104 GLU A N 1
ATOM 810 C CA . GLU A 1 104 ? -7.878 20.323 29.118 1.00 76.38 104 GLU A CA 1
ATOM 811 C C . GLU A 1 104 ? -7.413 20.088 30.559 1.00 76.38 104 GLU A C 1
ATOM 813 O O . GLU A 1 104 ? -8.126 20.398 31.516 1.00 76.38 104 GLU A O 1
ATOM 818 N N . SER A 1 105 ? -6.201 19.555 30.734 1.00 76.38 105 SER A N 1
ATOM 819 C CA . SER A 1 105 ? -5.630 19.315 32.067 1.00 76.38 105 SER A CA 1
ATOM 820 C C . SER A 1 105 ? -5.510 20.604 32.886 1.00 76.38 105 SER A C 1
ATOM 822 O O . SER A 1 105 ? -5.646 20.568 34.109 1.00 76.38 105 SER A O 1
ATOM 824 N N . PHE A 1 106 ? -5.340 21.747 32.215 1.00 80.69 106 PHE A N 1
ATOM 825 C CA . PHE A 1 106 ? -5.269 23.073 32.828 1.00 80.69 106 PHE A CA 1
ATOM 826 C C . PHE A 1 106 ? -6.531 23.449 33.629 1.00 80.69 106 PHE A C 1
ATOM 828 O O . PHE A 1 106 ? -6.447 24.149 34.637 1.00 80.69 106 PHE A O 1
ATOM 835 N N . TRP A 1 107 ? -7.708 22.923 33.276 1.00 79.12 107 TRP A N 1
ATOM 836 C CA . TRP A 1 107 ? -8.937 23.200 34.036 1.00 79.12 107 TRP A CA 1
ATOM 837 C C . TRP A 1 107 ? -8.890 22.612 35.451 1.00 79.12 107 TRP A C 1
ATOM 839 O O . TRP A 1 107 ? -9.571 23.087 36.351 1.00 79.12 107 TRP A O 1
ATOM 849 N N . THR A 1 108 ? -8.050 21.602 35.686 1.00 74.69 108 THR A N 1
ATOM 850 C CA . THR A 1 108 ? -7.842 21.052 37.033 1.00 74.69 108 THR A CA 1
ATOM 851 C C . THR A 1 108 ? -6.805 21.822 37.848 1.00 74.69 108 THR A C 1
ATOM 853 O O . THR A 1 108 ? -6.715 21.599 39.054 1.00 74.69 108 THR A O 1
ATOM 856 N N . SER A 1 109 ? -6.031 22.729 37.240 1.00 79.38 109 SER A N 1
ATOM 857 C CA . SER A 1 109 ? -5.083 23.588 37.963 1.00 79.38 109 SER A CA 1
ATOM 858 C C . SER A 1 109 ? -5.696 24.910 38.424 1.00 79.38 109 SER A C 1
ATOM 860 O O . SER A 1 109 ? -5.275 25.421 39.459 1.00 79.38 109 SER A O 1
ATOM 862 N N . GLU A 1 110 ? -6.715 25.422 37.731 1.00 86.31 110 GLU A N 1
ATOM 863 C CA . GLU A 1 110 ? -7.372 26.686 38.083 1.00 86.31 110 GLU A CA 1
ATOM 864 C C . GLU A 1 110 ? -8.418 26.535 39.194 1.00 86.31 110 GLU A C 1
ATOM 866 O O . GLU A 1 110 ? -9.286 25.656 39.157 1.00 86.31 110 GLU A O 1
ATOM 871 N N . ALA A 1 111 ? -8.357 27.420 40.193 1.00 83.56 111 ALA A N 1
ATOM 872 C CA . ALA A 1 111 ? -9.216 27.352 41.377 1.00 83.56 111 ALA A CA 1
ATOM 873 C C . ALA A 1 111 ? -10.701 27.571 41.039 1.00 83.56 111 ALA A C 1
ATOM 875 O O . ALA A 1 111 ? -11.573 26.888 41.580 1.00 83.56 111 ALA A O 1
ATOM 876 N N . GLU A 1 112 ? -10.987 28.475 40.101 1.00 84.75 112 GLU A N 1
ATOM 877 C CA . GLU A 1 112 ? -12.352 28.752 39.645 1.00 84.75 112 GLU A CA 1
ATOM 878 C C . GLU A 1 112 ? -12.951 27.560 38.893 1.00 84.75 112 GLU A C 1
ATOM 880 O O . GLU A 1 112 ? -14.094 27.176 39.147 1.00 84.75 112 GLU A O 1
ATOM 885 N N . CYS A 1 113 ? -12.160 26.901 38.040 1.00 82.62 113 CYS A N 1
ATOM 886 C CA . CYS A 1 113 ? -12.600 25.700 37.333 1.00 82.62 113 CYS A CA 1
ATOM 887 C C . CYS A 1 113 ? -12.906 24.552 38.302 1.00 82.62 113 CYS A C 1
ATOM 889 O O . CYS A 1 113 ? -13.938 23.901 38.149 1.00 82.62 113 CYS A O 1
ATOM 891 N N . LYS A 1 114 ? -12.085 24.337 39.344 1.00 83.25 114 LYS A N 1
ATOM 892 C CA . LYS A 1 114 ? -12.384 23.340 40.391 1.00 83.25 114 LYS A CA 1
ATOM 893 C C . LYS A 1 114 ? -13.735 23.589 41.057 1.00 83.25 114 LYS A C 1
ATOM 895 O O . LYS A 1 114 ? -14.493 22.643 41.240 1.00 83.25 114 LYS A O 1
ATOM 900 N N . SER A 1 115 ? -14.041 24.842 41.393 1.00 84.50 115 SER A N 1
ATOM 901 C CA . SER A 1 115 ? -15.310 25.214 42.033 1.00 84.50 115 SER A CA 1
ATOM 902 C C . SER A 1 115 ? -16.515 24.895 41.140 1.00 84.50 115 SER A C 1
ATOM 904 O O . SER A 1 115 ? -17.465 24.241 41.574 1.00 84.50 115 SER A O 1
ATOM 906 N N . VAL A 1 116 ? -16.441 25.274 39.858 1.00 87.25 116 VAL A N 1
ATOM 907 C CA . VAL A 1 116 ? -17.494 24.997 38.866 1.00 87.25 116 VAL A CA 1
ATOM 908 C C . VAL A 1 116 ? -17.693 23.495 38.666 1.00 87.25 116 VAL A C 1
ATOM 910 O O . VAL A 1 116 ? -18.826 23.013 38.637 1.00 87.25 116 VAL A O 1
ATOM 913 N N . ILE A 1 117 ? -16.593 22.753 38.551 1.00 84.19 117 ILE A N 1
ATOM 914 C CA . ILE A 1 117 ? -16.590 21.307 38.341 1.00 84.19 117 ILE A CA 1
ATOM 915 C C . ILE A 1 117 ? -17.199 20.572 39.549 1.00 84.19 117 ILE A C 1
ATOM 917 O O . ILE A 1 117 ? -18.094 19.745 39.368 1.00 84.19 117 ILE A O 1
ATOM 921 N N . SER A 1 118 ? -16.784 20.902 40.777 1.00 83.50 118 SER A N 1
ATOM 922 C CA . SER A 1 118 ? -17.344 20.309 42.000 1.00 83.50 118 SER A CA 1
ATOM 923 C C . SER A 1 118 ? -18.839 20.599 42.140 1.00 83.50 118 SER A C 1
ATOM 925 O O . SER A 1 118 ? -19.629 19.679 42.341 1.00 83.50 118 SER A O 1
ATOM 927 N N . GLY A 1 119 ? -19.255 21.851 41.921 1.00 87.94 119 GLY A N 1
ATOM 928 C CA . GLY A 1 119 ? -20.669 22.230 41.987 1.00 87.94 119 GLY A CA 1
ATOM 929 C C . GLY A 1 119 ? -21.540 21.595 40.894 1.00 87.94 119 GLY A C 1
ATOM 930 O O . GLY A 1 119 ? -22.756 21.484 41.058 1.00 87.94 119 GLY A O 1
ATOM 931 N N . ALA A 1 120 ? -20.951 21.172 39.772 1.00 84.81 120 ALA A N 1
ATOM 932 C CA . ALA A 1 120 ? -21.645 20.397 38.745 1.00 84.81 120 ALA A CA 1
ATOM 933 C C . ALA A 1 120 ? -21.758 18.907 39.115 1.00 84.81 120 ALA A C 1
ATOM 935 O O . ALA A 1 120 ? -22.787 18.291 38.833 1.00 84.81 120 ALA A O 1
ATOM 936 N N . TRP A 1 121 ? -20.739 18.332 39.764 1.00 81.88 121 TRP A N 1
ATOM 937 C CA . TRP A 1 121 ? -20.731 16.924 40.184 1.00 81.88 121 TRP A CA 1
ATOM 938 C C . TRP A 1 121 ? -21.655 16.614 41.361 1.00 81.88 121 TRP A C 1
ATOM 940 O O . TRP A 1 121 ? -22.150 15.495 41.459 1.00 81.88 121 TRP A O 1
ATOM 950 N N . GLU A 1 122 ? -21.920 17.592 42.223 1.00 86.50 122 GLU A N 1
ATOM 951 C CA . GLU A 1 122 ? -22.854 17.451 43.349 1.00 86.50 122 GLU A CA 1
ATOM 952 C C . GLU A 1 122 ? -24.331 17.448 42.917 1.00 86.50 122 GLU A C 1
ATOM 954 O O . GLU A 1 122 ? -25.219 17.114 43.703 1.00 86.50 122 GLU A O 1
ATOM 959 N N . LYS A 1 123 ? -24.620 17.799 41.659 1.00 85.94 123 LYS A N 1
ATOM 960 C CA . LYS A 1 123 ? -25.976 17.788 41.101 1.00 85.94 123 LYS A CA 1
ATOM 961 C C . LYS A 1 123 ? -26.292 16.421 40.504 1.00 85.94 123 LYS A C 1
ATOM 963 O O . LYS A 1 123 ? -25.453 15.817 39.845 1.00 85.94 123 LYS A O 1
ATOM 968 N N . GLN A 1 124 ? -27.529 15.956 40.671 1.00 79.94 124 GLN A N 1
ATOM 969 C CA . GLN A 1 124 ? -28.021 14.792 39.933 1.00 79.94 124 GLN A CA 1
ATOM 970 C C . GLN A 1 124 ? -28.355 15.178 38.490 1.00 79.94 124 GLN A C 1
ATOM 972 O O . GLN A 1 124 ? -29.021 16.184 38.243 1.00 79.94 124 GLN A O 1
ATOM 977 N N . TRP A 1 125 ? -27.912 14.354 37.544 1.00 76.94 125 TRP A N 1
ATOM 978 C CA . TRP A 1 125 ? -28.181 14.514 36.118 1.00 76.94 125 TRP A CA 1
ATOM 979 C C . TRP A 1 125 ? -28.734 13.216 35.536 1.00 76.94 125 TRP A C 1
ATOM 981 O O . TRP A 1 125 ? -28.266 12.120 35.843 1.00 76.94 125 TRP A O 1
ATOM 991 N N . GLU A 1 126 ? -29.725 13.346 34.659 1.00 75.19 126 GLU A N 1
ATOM 992 C CA . GLU A 1 126 ? -30.258 12.229 33.887 1.00 75.19 126 GLU A CA 1
ATOM 993 C C . GLU A 1 126 ? -29.339 12.002 32.675 1.00 75.19 126 GLU A C 1
ATOM 995 O O . GLU A 1 126 ? -29.255 12.821 31.758 1.00 75.19 126 GLU A O 1
ATOM 1000 N N . GLY A 1 127 ? -28.539 10.934 32.728 1.00 63.03 127 GLY A N 1
ATOM 1001 C CA . GLY A 1 127 ? -27.505 10.661 31.732 1.00 63.03 127 GLY A CA 1
ATOM 1002 C C . GLY A 1 127 ? -28.073 10.249 30.371 1.00 63.03 127 GLY A C 1
ATOM 1003 O O . GLY A 1 127 ? -29.066 9.530 30.275 1.00 63.03 127 GLY A O 1
ATOM 1004 N N . SER A 1 128 ? -27.398 10.643 29.289 1.00 61.12 128 SER A N 1
ATOM 1005 C CA . SER A 1 128 ? -27.669 10.089 27.956 1.00 61.12 128 SER A CA 1
ATOM 1006 C C . SER A 1 128 ? -27.116 8.664 27.838 1.00 61.12 128 SER A C 1
ATOM 1008 O O . SER A 1 128 ? -26.052 8.363 28.379 1.00 61.12 128 SER A O 1
ATOM 1010 N N . LYS A 1 129 ? -27.802 7.786 27.090 1.00 56.41 129 LYS A N 1
ATOM 1011 C CA . LYS A 1 129 ? -27.328 6.425 26.773 1.00 56.41 129 LYS A CA 1
ATOM 1012 C C . LYS A 1 129 ? -26.076 6.486 25.885 1.00 56.41 129 LYS A C 1
ATOM 1014 O O . LYS A 1 129 ? -26.170 6.376 24.668 1.00 56.41 129 LYS A O 1
ATOM 1019 N N . MET A 1 130 ? -24.905 6.682 26.478 1.00 57.41 130 MET A N 1
ATOM 1020 C CA . MET A 1 130 ? -23.620 6.680 25.777 1.00 57.41 130 MET A CA 1
ATOM 1021 C C . MET A 1 130 ? -22.651 5.701 26.437 1.00 57.41 130 MET A C 1
ATOM 1023 O O . MET A 1 130 ? -21.694 6.122 27.060 1.00 57.41 130 MET A O 1
ATOM 1027 N N . VAL A 1 131 ? -22.897 4.400 26.270 1.00 48.34 131 VAL A N 1
ATOM 1028 C CA . VAL A 1 131 ? -21.874 3.346 26.129 1.00 48.34 131 VAL A CA 1
ATOM 1029 C C . VAL A 1 131 ? -22.573 2.179 25.427 1.00 48.34 131 VAL A C 1
ATOM 1031 O O . VAL A 1 131 ? -23.415 1.513 26.019 1.00 48.34 131 VAL A O 1
ATOM 1034 N N . SER A 1 132 ? -22.273 1.945 24.152 1.00 49.19 132 SER A N 1
ATOM 1035 C CA . SER A 1 132 ? -22.442 0.608 23.578 1.00 49.19 132 SER A CA 1
ATOM 1036 C C . SER A 1 132 ? -21.171 -0.174 23.887 1.00 49.19 132 SER A C 1
ATOM 1038 O O . SER A 1 132 ? -20.080 0.359 23.662 1.00 49.19 132 SER A O 1
ATOM 1040 N N . ASP A 1 133 ? -21.307 -1.401 24.386 1.00 44.50 133 ASP A N 1
ATOM 1041 C CA . ASP A 1 133 ? -20.176 -2.294 24.638 1.00 44.50 133 ASP A CA 1
ATOM 1042 C C . ASP A 1 133 ? -19.235 -2.362 23.421 1.00 44.50 133 ASP A C 1
ATOM 1044 O O . ASP A 1 133 ? -19.701 -2.365 22.273 1.00 44.50 133 ASP A O 1
ATOM 1048 N N . PRO A 1 134 ? -17.905 -2.409 23.627 1.00 49.66 134 PRO A N 1
ATOM 1049 C CA . PRO A 1 134 ? -16.977 -2.598 22.525 1.00 49.66 134 PRO A CA 1
ATOM 1050 C C . PRO A 1 134 ? -17.285 -3.934 21.825 1.00 49.66 134 PRO A C 1
ATOM 1052 O O . PRO A 1 134 ? -17.496 -4.944 22.503 1.00 49.66 134 PRO A O 1
ATOM 1055 N N . PRO A 1 135 ? -17.308 -3.976 20.480 1.00 47.81 135 PRO A N 1
ATOM 1056 C CA . PRO A 1 135 ? -17.595 -5.207 19.758 1.00 47.81 135 PRO A CA 1
ATOM 1057 C C . PRO A 1 135 ? -16.601 -6.311 20.140 1.00 47.81 135 PRO A C 1
ATOM 1059 O O . PRO A 1 135 ? -15.408 -6.061 20.339 1.00 47.81 135 PRO A O 1
ATOM 1062 N N . ALA A 1 136 ? -17.118 -7.538 20.243 1.00 47.84 136 ALA A N 1
ATOM 1063 C CA . ALA A 1 136 ? -16.371 -8.722 20.647 1.00 47.84 136 ALA A CA 1
ATOM 1064 C C . ALA A 1 136 ? -15.056 -8.891 19.860 1.00 47.84 136 ALA A C 1
ATOM 1066 O O . ALA A 1 136 ? -14.996 -8.705 18.641 1.00 47.84 136 ALA A O 1
ATOM 1067 N N . ARG A 1 137 ? -13.998 -9.274 20.586 1.00 47.94 137 ARG A N 1
ATOM 1068 C CA . ARG A 1 137 ? -12.649 -9.528 20.061 1.00 47.94 137 ARG A CA 1
ATOM 1069 C C . ARG A 1 137 ? -12.697 -10.668 19.034 1.00 47.94 137 ARG A C 1
ATOM 1071 O O . ARG A 1 137 ? -13.158 -11.758 19.363 1.00 47.94 137 ARG A O 1
ATOM 1078 N N . ARG A 1 138 ? -12.205 -10.438 17.810 1.00 48.50 138 ARG A N 1
ATOM 1079 C CA . ARG A 1 138 ? -12.028 -11.494 16.792 1.00 48.50 138 ARG A CA 1
ATOM 1080 C C . ARG A 1 138 ? -10.595 -12.057 16.822 1.00 48.50 138 ARG A C 1
ATOM 1082 O O . ARG A 1 138 ? -9.696 -11.344 17.268 1.00 48.50 138 ARG A O 1
ATOM 1089 N N . PRO A 1 139 ? -10.372 -13.309 16.373 1.00 42.47 139 PRO A N 1
ATOM 1090 C CA . PRO A 1 139 ? -9.064 -13.966 16.438 1.00 42.47 139 PRO A CA 1
ATOM 1091 C C . PRO A 1 139 ? -7.975 -13.255 15.617 1.00 42.47 139 PRO A C 1
ATOM 1093 O O . PRO A 1 139 ? -8.250 -12.664 14.576 1.00 42.47 139 PRO A O 1
ATOM 1096 N N . LEU A 1 140 ? -6.735 -13.372 16.100 1.00 46.19 140 LEU A N 1
ATOM 1097 C CA . LEU A 1 140 ? -5.550 -12.564 15.775 1.00 46.19 140 LEU A CA 1
ATOM 1098 C C . LEU A 1 140 ? -4.704 -13.009 14.564 1.00 46.19 140 LEU A C 1
ATOM 1100 O O . LEU A 1 140 ? -3.564 -12.577 14.450 1.00 46.19 140 LEU A O 1
ATOM 1104 N N . ALA A 1 141 ? -5.183 -13.844 13.644 1.00 49.19 141 ALA A N 1
ATOM 1105 C CA . ALA A 1 141 ? -4.299 -14.347 12.584 1.00 49.19 141 ALA A CA 1
ATOM 1106 C C . ALA A 1 141 ? -4.952 -14.328 11.205 1.00 49.19 141 ALA A C 1
ATOM 1108 O O . ALA A 1 141 ? -5.628 -15.284 10.849 1.00 49.19 141 ALA A O 1
ATOM 1109 N N . LYS A 1 142 ? -4.711 -13.267 10.417 1.00 52.53 142 LYS A N 1
ATOM 1110 C CA . LYS A 1 142 ? -4.959 -13.240 8.962 1.00 52.53 142 LYS A CA 1
ATOM 1111 C C . LYS A 1 142 ? -3.870 -12.413 8.283 1.00 52.53 142 LYS A C 1
ATOM 1113 O O . LYS A 1 142 ? -3.670 -11.251 8.622 1.00 52.53 142 LYS A O 1
ATOM 1118 N N . ARG A 1 143 ? -3.111 -13.042 7.386 1.00 53.19 143 ARG A N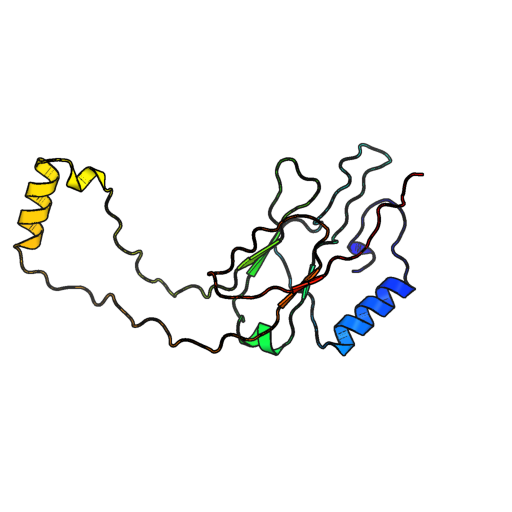 1
ATOM 1119 C CA . ARG A 1 143 ? -1.862 -12.494 6.836 1.00 53.19 143 ARG A CA 1
ATOM 1120 C C . ARG A 1 143 ? -2.145 -11.395 5.804 1.00 53.19 143 ARG A C 1
ATOM 1122 O O . ARG A 1 143 ? -2.885 -11.633 4.856 1.00 53.19 143 ARG A O 1
ATOM 1129 N N . CYS A 1 144 ? -1.508 -10.237 5.964 1.00 49.31 144 CYS A N 1
ATOM 1130 C CA . CYS A 1 144 ? -1.338 -9.231 4.916 1.00 49.31 144 CYS A CA 1
ATOM 1131 C C . CYS A 1 144 ? 0.149 -9.139 4.579 1.00 49.31 144 CYS A C 1
ATOM 1133 O O . CYS A 1 144 ? 1.001 -9.174 5.474 1.00 49.31 144 CYS A O 1
ATOM 1135 N N . TYR A 1 145 ? 0.459 -9.020 3.294 1.00 58.41 145 TYR A N 1
ATOM 1136 C CA . TYR A 1 145 ? 1.830 -8.923 2.817 1.00 58.41 145 TYR A CA 1
ATOM 1137 C C . TYR A 1 145 ? 2.052 -7.545 2.212 1.00 58.41 1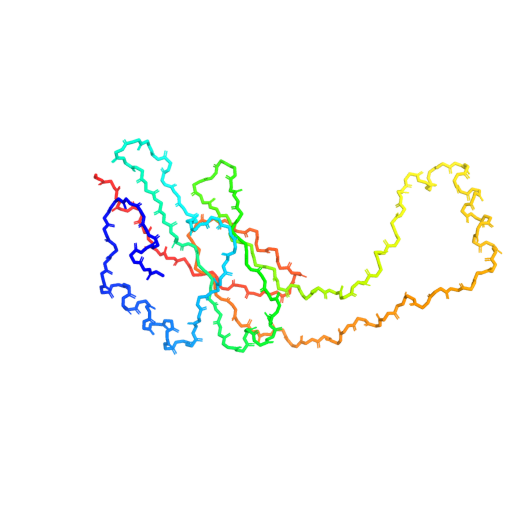45 TYR A C 1
ATOM 1139 O O . TYR A 1 145 ? 1.233 -7.075 1.426 1.00 58.41 145 TYR A O 1
ATOM 1147 N N . VAL A 1 146 ? 3.151 -6.894 2.581 1.00 58.22 146 VAL A N 1
ATOM 1148 C CA . VAL A 1 146 ? 3.554 -5.613 1.990 1.00 58.22 146 VAL A CA 1
ATOM 1149 C C . VAL A 1 146 ? 4.866 -5.862 1.273 1.00 58.22 146 VAL A C 1
ATOM 1151 O O . VAL A 1 146 ? 5.844 -6.282 1.884 1.00 58.22 146 VAL A O 1
ATOM 1154 N N . LEU A 1 147 ? 4.882 -5.662 -0.035 1.00 57.09 147 LEU A N 1
ATOM 1155 C CA . LEU A 1 147 ? 6.121 -5.534 -0.785 1.00 57.09 147 LEU A CA 1
ATOM 1156 C C . LEU A 1 147 ? 6.521 -4.068 -0.692 1.00 57.09 147 LEU A C 1
ATOM 1158 O O . LEU A 1 147 ? 5.788 -3.195 -1.146 1.00 57.09 147 LEU A O 1
ATOM 1162 N N . ALA A 1 148 ? 7.639 -3.808 -0.030 1.00 54.31 148 ALA A N 1
ATOM 1163 C CA . ALA A 1 148 ? 8.121 -2.463 0.233 1.00 54.31 148 ALA A CA 1
ATOM 1164 C C . ALA A 1 148 ? 9.632 -2.447 0.027 1.00 54.31 148 ALA A C 1
ATOM 1166 O O . ALA A 1 148 ? 10.347 -3.271 0.604 1.00 54.31 148 ALA A O 1
ATOM 1167 N N . SER A 1 149 ? 10.126 -1.509 -0.774 1.00 48.22 149 SER A N 1
ATOM 1168 C CA . SER A 1 149 ? 11.562 -1.287 -0.890 1.00 48.22 149 SER A CA 1
ATOM 1169 C C . SER A 1 149 ? 12.011 -0.314 0.202 1.00 48.22 149 SER A C 1
ATOM 1171 O O . SER A 1 149 ? 11.644 0.855 0.200 1.00 48.22 149 SER A O 1
ATOM 1173 N N . ALA A 1 150 ? 12.788 -0.838 1.151 1.00 43.62 150 ALA A N 1
ATOM 1174 C CA . ALA A 1 150 ? 13.825 -0.146 1.925 1.00 43.62 150 ALA A CA 1
ATOM 1175 C C . ALA A 1 150 ? 13.506 1.153 2.711 1.00 43.62 150 ALA A C 1
ATOM 1177 O O . ALA A 1 150 ? 14.434 1.896 3.024 1.00 43.62 150 ALA A O 1
ATOM 1178 N N . VAL A 1 151 ? 12.268 1.407 3.149 1.00 39.59 151 VAL A N 1
ATOM 1179 C CA . VAL A 1 151 ? 11.985 2.471 4.142 1.00 39.59 151 VAL A CA 1
ATOM 1180 C C . VAL A 1 151 ? 11.274 1.881 5.365 1.00 39.59 151 VAL A C 1
ATOM 1182 O O . VAL A 1 151 ? 10.431 0.996 5.200 1.00 39.59 151 VAL A O 1
ATOM 1185 N N . PRO A 1 152 ? 11.566 2.318 6.608 1.00 38.03 152 PRO A N 1
ATOM 1186 C CA . PRO A 1 152 ? 10.731 1.985 7.758 1.00 38.03 152 PRO A CA 1
ATOM 1187 C C . PRO A 1 152 ? 9.366 2.669 7.596 1.00 38.03 152 PRO A C 1
ATOM 1189 O O . PRO A 1 152 ? 9.173 3.819 7.985 1.00 38.03 152 PRO A O 1
ATOM 1192 N N . TYR A 1 153 ? 8.411 1.973 6.981 1.00 43.25 153 TYR A N 1
ATOM 1193 C CA . TYR A 1 153 ? 7.033 2.442 6.883 1.00 43.25 153 TYR A CA 1
ATOM 1194 C C . TYR A 1 153 ? 6.428 2.528 8.286 1.00 43.25 153 TYR A C 1
ATOM 1196 O O . TYR A 1 153 ? 6.470 1.566 9.058 1.00 43.25 153 TYR A O 1
ATOM 1204 N N . GLN A 1 154 ? 5.812 3.666 8.608 1.00 36.91 154 GLN A N 1
ATOM 1205 C CA . GLN A 1 154 ? 4.867 3.733 9.715 1.00 36.91 154 GLN A CA 1
ATOM 1206 C C . GLN A 1 154 ? 3.609 2.981 9.295 1.00 36.91 154 GLN A C 1
ATOM 1208 O O . GLN A 1 154 ? 2.658 3.555 8.768 1.00 36.91 154 GLN A O 1
ATOM 1213 N N . VAL A 1 155 ? 3.602 1.670 9.516 1.00 41.62 155 VAL A N 1
ATOM 1214 C CA . VAL A 1 155 ? 2.358 0.914 9.463 1.00 41.62 155 VAL A CA 1
ATOM 1215 C C . VAL A 1 155 ? 1.551 1.333 10.690 1.00 41.62 155 VAL A C 1
ATOM 1217 O O . VAL A 1 155 ? 1.745 0.809 11.787 1.00 41.62 155 VAL A O 1
ATOM 1220 N N . VAL A 1 156 ? 0.668 2.322 10.528 1.00 39.59 156 VAL A N 1
ATOM 1221 C CA . VAL A 1 156 ? -0.303 2.700 11.565 1.00 39.59 156 VAL A CA 1
ATOM 1222 C C . VAL A 1 156 ? -1.375 1.616 11.608 1.00 39.59 156 VAL A C 1
ATOM 1224 O O . VAL A 1 156 ? -2.467 1.739 11.062 1.00 39.59 156 VAL A O 1
ATOM 1227 N N . THR A 1 157 ? -1.016 0.502 12.230 1.00 43.09 157 THR A N 1
ATOM 1228 C CA . THR A 1 157 ? -1.967 -0.508 12.680 1.00 43.09 157 THR A CA 1
ATOM 1229 C C . THR A 1 157 ? -2.576 -0.019 13.988 1.00 43.09 157 THR A C 1
ATOM 1231 O O . THR A 1 157 ? -1.935 0.728 14.728 1.00 43.09 157 THR A O 1
ATOM 1234 N N . ASP A 1 158 ? -3.772 -0.473 14.355 1.00 40.88 158 ASP A N 1
ATOM 1235 C CA . ASP A 1 158 ? -4.311 -0.228 15.705 1.00 40.88 158 ASP A CA 1
ATOM 1236 C C . ASP A 1 158 ? -3.544 -0.995 16.820 1.00 40.88 158 ASP A C 1
ATOM 1238 O O . ASP A 1 158 ? -4.065 -1.196 17.919 1.00 40.88 158 ASP A O 1
ATOM 1242 N N . GLY A 1 159 ? -2.309 -1.436 16.540 1.00 37.88 159 GLY A N 1
ATOM 1243 C CA . GLY A 1 159 ? -1.453 -2.230 17.413 1.00 37.88 159 GLY A CA 1
ATOM 1244 C C . GLY A 1 159 ? -1.690 -3.742 17.338 1.00 37.88 159 GLY A C 1
ATOM 1245 O O . GLY A 1 159 ? -1.198 -4.453 18.210 1.00 37.88 159 GLY A O 1
ATOM 1246 N N . ARG A 1 160 ? -2.463 -4.253 16.362 1.00 42.34 160 ARG A N 1
ATOM 1247 C CA . ARG A 1 160 ? -2.974 -5.644 16.384 1.00 42.34 160 ARG A CA 1
ATOM 1248 C C . ARG A 1 160 ? -2.639 -6.522 15.169 1.00 42.34 160 ARG A C 1
ATOM 1250 O O . ARG A 1 160 ? -3.243 -7.585 15.043 1.00 42.34 160 ARG A O 1
ATOM 1257 N N . GLN A 1 161 ? -1.738 -6.120 14.265 1.00 48.19 161 GLN A N 1
ATOM 1258 C CA . GLN A 1 161 ? -1.466 -6.887 13.034 1.00 48.19 161 GLN A CA 1
ATOM 1259 C C . GLN A 1 161 ? 0.018 -7.045 12.694 1.00 48.19 161 GLN A C 1
ATOM 1261 O O . GLN A 1 161 ? 0.777 -6.080 12.719 1.00 48.19 161 GLN A O 1
ATOM 1266 N N . GLU A 1 162 ? 0.395 -8.265 12.301 1.00 40.81 162 GLU A N 1
ATOM 1267 C CA . GLU A 1 162 ? 1.696 -8.585 11.711 1.00 40.81 162 GLU A CA 1
ATOM 1268 C C . GLU A 1 162 ? 1.643 -8.410 10.188 1.00 40.81 162 GLU A C 1
ATOM 1270 O O . GLU A 1 162 ? 0.910 -9.115 9.490 1.00 40.81 162 GLU A O 1
ATOM 1275 N N . PHE A 1 163 ? 2.449 -7.487 9.665 1.00 49.00 163 PHE A N 1
ATOM 1276 C CA . PHE A 1 163 ? 2.683 -7.342 8.231 1.00 49.00 163 PHE A CA 1
ATOM 1277 C C . PHE A 1 163 ? 4.013 -7.993 7.894 1.00 49.00 163 PHE A C 1
ATOM 1279 O O . PHE A 1 163 ? 5.057 -7.591 8.408 1.00 49.00 163 PHE A O 1
ATOM 1286 N N . LYS A 1 164 ? 3.990 -9.004 7.023 1.00 44.12 164 LYS A N 1
ATOM 1287 C CA . LYS A 1 164 ? 5.235 -9.579 6.521 1.00 44.12 164 LYS A CA 1
ATOM 1288 C C . LYS A 1 164 ? 5.702 -8.723 5.350 1.00 44.12 164 LYS A C 1
ATOM 1290 O O . LYS A 1 164 ? 5.087 -8.740 4.283 1.00 44.12 164 LYS A O 1
ATOM 1295 N N . VAL A 1 165 ? 6.755 -7.946 5.597 1.00 45.59 165 VAL A N 1
ATOM 1296 C CA . VAL A 1 165 ? 7.421 -7.152 4.569 1.00 45.59 165 VAL A CA 1
ATOM 1297 C C . VAL A 1 165 ? 8.292 -8.084 3.741 1.00 45.59 165 VAL A C 1
ATOM 1299 O O . VAL A 1 165 ? 9.171 -8.759 4.277 1.00 45.59 165 VAL A O 1
ATOM 1302 N N . PHE A 1 166 ? 8.030 -8.150 2.444 1.00 41.59 166 PHE A N 1
ATOM 1303 C CA . PHE A 1 166 ? 8.946 -8.770 1.502 1.00 41.59 166 PHE A CA 1
ATOM 1304 C C . PHE A 1 166 ? 9.838 -7.662 0.943 1.00 41.59 166 PHE A C 1
ATOM 1306 O O . PHE A 1 166 ? 9.355 -6.748 0.276 1.00 41.59 166 PHE A O 1
ATOM 1313 N N . SER A 1 167 ? 11.133 -7.727 1.249 1.00 37.22 167 SER A N 1
ATOM 1314 C CA . SER A 1 167 ? 12.137 -6.934 0.543 1.00 37.22 167 SER A CA 1
ATOM 1315 C C . SER A 1 167 ? 12.316 -7.566 -0.831 1.00 37.22 167 SER A C 1
ATOM 1317 O O . SER A 1 167 ? 12.625 -8.755 -0.916 1.00 37.22 167 SER A O 1
ATOM 1319 N N . SER A 1 168 ? 12.091 -6.817 -1.911 1.00 37.69 168 SER A N 1
ATOM 1320 C CA . SER A 1 168 ? 12.715 -7.209 -3.170 1.00 37.69 168 SER A CA 1
ATOM 1321 C C . SER A 1 168 ? 14.189 -6.858 -3.039 1.00 37.69 168 SER A C 1
ATOM 1323 O O . SER A 1 168 ? 14.500 -5.681 -2.853 1.00 37.69 168 SER A O 1
ATOM 1325 N N . ASP A 1 169 ? 15.079 -7.839 -3.163 1.00 33.56 169 ASP A N 1
ATOM 1326 C CA . ASP A 1 169 ? 16.518 -7.618 -3.347 1.00 33.56 169 ASP A CA 1
ATOM 1327 C C . ASP A 1 169 ? 16.768 -7.004 -4.737 1.00 33.56 169 ASP A C 1
ATOM 1329 O O . ASP A 1 169 ? 17.443 -7.569 -5.596 1.00 33.56 169 ASP A O 1
ATOM 1333 N N . TYR A 1 170 ? 16.146 -5.856 -5.009 1.00 39.00 170 TYR A N 1
ATOM 1334 C CA . TYR A 1 170 ? 16.424 -5.062 -6.187 1.00 39.00 170 TYR A CA 1
ATOM 1335 C C . TYR A 1 170 ? 17.660 -4.231 -5.869 1.00 39.00 170 TYR A C 1
ATOM 1337 O O . TYR A 1 170 ? 17.589 -3.035 -5.590 1.00 39.00 170 TYR A O 1
ATOM 1345 N N . ASP A 1 171 ? 18.795 -4.928 -5.848 1.00 30.55 171 ASP A N 1
ATOM 1346 C CA . ASP A 1 171 ? 20.109 -4.320 -5.785 1.00 30.55 171 ASP A CA 1
ATOM 1347 C C . ASP A 1 171 ? 20.191 -3.255 -6.877 1.00 30.55 171 ASP A C 1
ATOM 1349 O O . ASP A 1 171 ? 19.969 -3.502 -8.069 1.00 30.55 171 ASP A O 1
ATOM 1353 N N . SER A 1 172 ? 20.493 -2.041 -6.441 1.00 36.81 172 SER A N 1
ATOM 1354 C CA . SER A 1 172 ? 20.760 -0.868 -7.253 1.00 36.81 172 SER A CA 1
ATOM 1355 C C . SER A 1 172 ? 22.032 -1.070 -8.083 1.00 36.81 172 SER A C 1
ATOM 1357 O O . SER A 1 172 ? 23.055 -0.436 -7.854 1.00 36.81 172 SER A O 1
ATOM 1359 N N . ALA A 1 173 ? 21.959 -1.937 -9.088 1.00 33.25 173 ALA A N 1
ATOM 1360 C CA . ALA A 1 173 ? 22.937 -2.071 -10.155 1.00 33.25 173 ALA A CA 1
ATOM 1361 C C . ALA A 1 173 ? 22.393 -1.394 -11.420 1.00 33.25 173 ALA A C 1
ATOM 1363 O O . ALA A 1 173 ? 22.136 -2.039 -12.433 1.00 33.25 173 ALA A O 1
ATOM 1364 N N . LYS A 1 174 ? 22.177 -0.073 -11.357 1.00 35.81 174 LYS A N 1
ATOM 1365 C CA . LYS A 1 174 ? 22.005 0.776 -12.549 1.00 35.81 174 LYS A CA 1
ATOM 1366 C C . LYS A 1 174 ? 22.749 2.102 -12.392 1.00 35.81 174 LYS A C 1
ATOM 1368 O O . LYS A 1 174 ? 22.163 3.181 -12.390 1.00 35.81 174 LYS A O 1
ATOM 1373 N N . THR A 1 175 ? 24.069 2.002 -12.275 1.00 37.19 175 THR A N 1
ATOM 1374 C CA . THR A 1 175 ? 24.987 2.974 -12.881 1.00 37.19 175 THR A CA 1
ATOM 1375 C C . THR A 1 175 ? 25.212 2.579 -14.337 1.00 37.19 175 THR A C 1
ATOM 1377 O O . THR A 1 175 ? 25.924 1.610 -14.595 1.00 37.19 175 THR A O 1
ATOM 1380 N N . ALA A 1 176 ? 24.579 3.305 -15.255 1.00 30.83 176 ALA A N 1
ATOM 1381 C CA . ALA A 1 176 ? 25.061 3.639 -16.598 1.00 30.83 176 ALA A CA 1
ATOM 1382 C C . ALA A 1 176 ? 24.078 4.643 -17.210 1.00 30.83 176 ALA A C 1
ATOM 1384 O O . ALA A 1 176 ? 22.862 4.339 -17.196 1.00 30.83 176 ALA A O 1
#

Foldseek 3Di:
DDQVQKDDDDGDDPVVVVVVVVVCVVVQKDWDDADDDSFFFWPPDDPPHTMTGNQKTKIFHPVVCVLQVPKYWYFADDDPDRGTAIEIDSDDPPPCLPPPDDDDPVLVVDPVSVVVVVVVVVDDDDDDPRDDDDPDDDDQDGEMEIADEDDPHPHPDVPRHDYHYDDDPPPPPDDD

pLDDT: mean 73.01, std 19.41, range [30.55, 93.88]

Mean predicted aligned error: 14.66 Å

Organism: NCBI:txid479676

Solvent-accessible surface area (backbone atoms only — not comparable to full-atom values): 11163 Å² total; per-residue (Å²): 127,55,78,85,38,48,42,58,82,76,81,78,59,65,68,58,44,51,53,50,54,49,52,32,54,77,66,51,40,41,82,58,74,58,49,65,66,83,51,25,32,36,72,85,45,59,92,98,61,46,34,36,30,39,67,56,48,40,35,35,31,69,72,39,45,66,77,35,72,66,47,45,35,33,38,42,87,49,84,95,51,53,47,32,46,66,38,56,41,64,65,66,80,67,74,84,62,72,76,76,90,80,78,64,73,65,48,75,72,38,71,68,45,45,53,56,52,51,66,54,66,76,49,91,75,89,76,76,97,81,78,79,81,77,78,80,87,74,88,85,79,68,71,39,39,33,37,43,71,94,64,93,66,70,70,62,54,98,81,72,76,74,68,53,70,42,69,68,89,73,70,88,82,77,89,126